Protein AF-A0A1Z8W559-F1 (afdb_monomer_lite)

Sequence (155 aa):
MLLNNVDLSWVKLDPKNPDMGFDKKSPQFSCTVKTADKTSAEAWKKAGINVKPAEENGSVVYTAALKKKIYADADGKYNTAPPPVVDKSLQPILDTSSIGNGSKGNVQVKFKPYEYMGKKGISTQLLALQITDLVEYQSGDKLEFAAIDTDKDVI

pLDDT: mean 88.67, std 12.0, range [46.53, 98.5]

Foldseek 3Di:
DKQWWWFKADQAQDPVGFDCPPVNPWGKGKIKTKDLDPVSLVVCVVVPFPWDWDADPNGIMIMGMAIAIFDADPVRDTDDHTAWEAEPVRHTDPPSVQAHGRFIWMWDWDWDWDADPNDTDIDIHTHHIYTHGGDTDDPDPPPPDDDDPPPDDPD

Radius of gyration: 19.66 Å; chains: 1; bounding box: 72×40×40 Å

Secondary structure (DSSP, 8-state):
-EEEEEEEEEEE--TTS-B-TTTSSS-EEEEEEEES-HHHHHHHHHTT---EEEEETTEEEEEEEEEEEPPB-TTS-B-PPPPPEE-TTS-B----TTB-TT-EEEEEEEEEEEEETTEEEEEEEEEEEEEEE--B--------PPP--------

Structure (mmCIF, N/CA/C/O backbone):
data_AF-A0A1Z8W559-F1
#
_entry.id   AF-A0A1Z8W559-F1
#
loop_
_atom_site.group_PDB
_atom_site.id
_atom_site.type_symbol
_atom_site.label_atom_id
_atom_site.label_alt_id
_atom_site.label_comp_id
_atom_site.label_asym_id
_atom_site.label_entity_id
_atom_site.label_seq_id
_atom_site.pdbx_PDB_ins_code
_atom_site.Cartn_x
_atom_site.Cartn_y
_atom_site.Cartn_z
_atom_site.occupancy
_atom_site.B_iso_or_equiv
_atom_site.auth_seq_id
_atom_site.auth_comp_id
_atom_site.auth_asym_id
_atom_site.auth_atom_id
_atom_site.pdbx_PDB_model_num
ATOM 1 N N . MET A 1 1 ? 6.993 3.051 7.072 1.00 95.12 1 MET A N 1
ATOM 2 C CA . MET A 1 1 ? 5.798 3.088 7.938 1.00 95.12 1 MET A CA 1
ATOM 3 C C . MET A 1 1 ? 4.935 1.880 7.631 1.00 95.12 1 MET A C 1
ATOM 5 O O . MET A 1 1 ? 4.918 1.448 6.482 1.00 95.12 1 MET A O 1
ATOM 9 N N . LEU A 1 2 ? 4.268 1.339 8.646 1.00 97.12 2 LEU A N 1
ATOM 10 C CA . LEU A 1 2 ? 3.308 0.249 8.511 1.00 97.12 2 LEU A CA 1
ATOM 11 C C . LEU A 1 2 ? 1.901 0.800 8.764 1.00 97.12 2 LEU A C 1
ATOM 13 O O . LEU A 1 2 ? 1.690 1.507 9.749 1.00 97.12 2 LEU A O 1
ATOM 17 N N . LEU A 1 3 ? 0.977 0.525 7.850 1.00 97.50 3 LEU A N 1
ATOM 18 C CA . LEU A 1 3 ? -0.437 0.858 7.959 1.00 97.50 3 LEU A CA 1
ATOM 19 C C . LEU A 1 3 ? -1.149 -0.432 8.356 1.00 97.50 3 LEU A C 1
ATOM 21 O O . LEU A 1 3 ? -1.221 -1.352 7.545 1.00 97.50 3 LEU A O 1
ATOM 25 N N . ASN A 1 4 ? -1.591 -0.519 9.608 1.00 97.31 4 ASN A N 1
ATOM 26 C CA . ASN A 1 4 ? -2.146 -1.749 10.167 1.00 97.31 4 ASN A CA 1
ATOM 27 C C . ASN A 1 4 ? -3.660 -1.827 9.980 1.00 97.31 4 ASN A C 1
ATOM 29 O O . ASN A 1 4 ? -4.335 -0.808 10.118 1.00 97.31 4 ASN A O 1
ATOM 33 N N . ASN A 1 5 ? -4.163 -3.043 9.757 1.00 96.81 5 ASN A N 1
ATOM 34 C CA . ASN A 1 5 ? -5.588 -3.379 9.730 1.00 96.81 5 ASN A CA 1
ATOM 35 C C . ASN A 1 5 ? -6.421 -2.425 8.855 1.00 96.81 5 ASN A C 1
ATOM 37 O O . ASN A 1 5 ? -7.379 -1.803 9.314 1.00 96.81 5 ASN A O 1
ATOM 41 N N . VAL A 1 6 ? -6.004 -2.272 7.601 1.00 97.69 6 VAL A N 1
ATOM 42 C CA . VAL A 1 6 ? -6.671 -1.420 6.614 1.00 97.69 6 VAL A CA 1
ATOM 43 C C . VAL A 1 6 ? -7.507 -2.256 5.659 1.00 97.69 6 VAL A C 1
ATOM 45 O O . VAL A 1 6 ? -7.126 -3.374 5.310 1.00 97.69 6 VAL A O 1
ATOM 48 N N . ASP A 1 7 ? -8.614 -1.689 5.191 1.00 97.31 7 ASP A N 1
ATOM 49 C CA . ASP A 1 7 ? -9.370 -2.256 4.079 1.00 97.31 7 ASP A CA 1
ATOM 50 C C . ASP A 1 7 ? -8.639 -1.969 2.766 1.00 97.31 7 ASP A C 1
ATOM 52 O O . ASP A 1 7 ? -8.183 -0.850 2.507 1.00 97.31 7 ASP A O 1
ATOM 56 N N . LEU A 1 8 ? -8.519 -2.992 1.932 1.00 97.38 8 LEU A N 1
ATOM 57 C CA . LEU A 1 8 ? -7.830 -2.956 0.655 1.00 97.38 8 LEU A CA 1
ATOM 58 C C . LEU A 1 8 ? -8.849 -2.881 -0.476 1.00 97.38 8 LEU A C 1
ATOM 60 O O . LEU A 1 8 ? -9.912 -3.504 -0.473 1.00 97.38 8 LEU A O 1
ATOM 64 N N . SER A 1 9 ? -8.530 -2.083 -1.480 1.00 95.25 9 SER A N 1
ATOM 65 C CA . SER A 1 9 ? -9.294 -2.013 -2.719 1.00 95.25 9 SER A CA 1
ATOM 66 C C . SER A 1 9 ? -8.358 -1.731 -3.879 1.00 95.25 9 SER A C 1
ATOM 68 O O . SER A 1 9 ? -7.298 -1.130 -3.693 1.00 95.25 9 SER A O 1
ATOM 70 N N . TRP A 1 10 ? -8.768 -2.115 -5.085 1.00 93.81 10 TRP A N 1
ATOM 71 C CA . TRP A 1 10 ? -8.019 -1.848 -6.314 1.00 93.81 10 TRP A CA 1
ATOM 72 C C . TRP A 1 10 ? -6.573 -2.353 -6.237 1.00 93.81 10 TRP A C 1
ATOM 74 O O . TRP A 1 10 ? -5.635 -1.627 -6.562 1.00 93.81 10 TRP A O 1
ATOM 84 N N . VAL A 1 11 ? -6.384 -3.587 -5.763 1.00 95.50 11 VAL A N 1
ATOM 85 C CA . VAL A 1 11 ? -5.063 -4.220 -5.691 1.00 95.50 11 VAL A CA 1
ATOM 86 C C . VAL A 1 11 ? -4.616 -4.570 -7.114 1.00 95.50 11 VAL A C 1
ATOM 88 O O . VAL A 1 11 ? -5.166 -5.455 -7.762 1.00 95.50 11 VAL A O 1
ATOM 91 N N . LYS A 1 12 ? -3.643 -3.820 -7.637 1.00 95.19 12 LYS A N 1
ATOM 92 C CA . LYS A 1 12 ? -3.098 -3.947 -8.997 1.00 95.19 12 LYS A CA 1
ATOM 93 C C . LYS A 1 12 ? -1.597 -4.191 -8.910 1.00 95.19 12 LYS A C 1
ATOM 95 O O . LYS A 1 12 ? -0.790 -3.274 -9.070 1.00 95.19 12 LYS A O 1
ATOM 100 N N . LEU A 1 13 ? -1.238 -5.429 -8.574 1.00 95.25 13 LEU A N 1
ATOM 101 C CA . LEU A 1 13 ? 0.148 -5.856 -8.346 1.00 95.25 13 LEU A CA 1
ATOM 102 C C . LEU A 1 13 ? 0.655 -6.867 -9.389 1.00 95.25 13 LEU A C 1
ATOM 104 O O . LEU A 1 13 ? 1.843 -7.177 -9.386 1.00 95.25 13 LEU A O 1
ATOM 108 N N . ASP A 1 14 ? -0.209 -7.336 -10.296 1.00 91.69 14 ASP A N 1
ATOM 109 C CA . ASP A 1 14 ? 0.165 -8.215 -11.408 1.00 91.69 14 ASP A CA 1
ATOM 110 C C . ASP A 1 14 ? 1.034 -7.455 -12.435 1.00 91.69 14 ASP A C 1
ATOM 112 O O . ASP A 1 14 ? 0.560 -6.487 -13.037 1.00 91.69 14 ASP A O 1
ATOM 116 N N . PRO A 1 15 ? 2.289 -7.879 -12.685 1.00 88.31 15 PRO A N 1
ATOM 117 C CA . PRO A 1 15 ? 3.154 -7.266 -13.695 1.00 88.31 15 PRO A CA 1
ATOM 118 C C . PRO A 1 15 ? 2.613 -7.341 -15.124 1.00 88.31 15 PRO A C 1
ATOM 120 O O . PRO A 1 15 ? 3.021 -6.529 -15.953 1.00 88.31 15 PRO A O 1
ATOM 123 N N . LYS A 1 16 ? 1.728 -8.298 -15.431 1.00 88.31 16 LYS A N 1
ATOM 124 C CA . LYS A 1 16 ? 1.110 -8.428 -16.761 1.00 88.31 16 LYS A CA 1
ATOM 125 C C . LYS A 1 16 ? -0.008 -7.410 -16.976 1.00 88.31 16 LYS A C 1
ATOM 127 O O . LYS A 1 16 ? -0.238 -6.998 -18.107 1.00 88.31 16 LYS A O 1
ATOM 132 N N . ASN A 1 17 ? -0.669 -6.995 -15.896 1.00 87.94 17 ASN A N 1
ATOM 133 C CA . ASN A 1 17 ? -1.798 -6.067 -15.911 1.00 87.94 17 ASN A CA 1
ATOM 134 C C . ASN A 1 17 ? -1.606 -4.952 -14.864 1.00 87.94 17 ASN A C 1
ATOM 136 O O . ASN A 1 17 ? -2.407 -4.842 -13.925 1.00 87.94 17 ASN A O 1
ATOM 140 N N . PRO A 1 18 ? -0.542 -4.133 -14.983 1.00 90.12 18 PRO A N 1
ATOM 141 C CA . PRO A 1 18 ? -0.276 -3.072 -14.024 1.00 90.12 18 PRO A CA 1
ATOM 142 C C . PRO A 1 18 ? -1.326 -1.959 -14.127 1.00 90.12 18 PRO A C 1
ATOM 144 O O . PRO A 1 18 ? -2.025 -1.802 -15.130 1.00 90.12 18 PRO A O 1
ATOM 147 N N . ASP A 1 19 ? -1.408 -1.131 -13.091 1.00 91.25 19 ASP A N 1
ATOM 148 C CA . ASP A 1 19 ? -2.187 0.101 -13.144 1.00 91.25 19 ASP A CA 1
ATOM 149 C C . ASP A 1 19 ? -1.476 1.096 -14.072 1.00 91.25 19 ASP A C 1
ATOM 151 O O . ASP A 1 19 ? -0.341 1.501 -13.825 1.00 91.25 19 ASP A O 1
ATOM 155 N N . MET A 1 20 ? -2.140 1.496 -15.155 1.00 89.25 20 MET A N 1
ATOM 156 C CA . MET A 1 20 ? -1.587 2.440 -16.134 1.00 89.25 20 MET A CA 1
ATOM 157 C C . MET A 1 20 ? -1.664 3.901 -15.675 1.00 89.25 20 MET A C 1
ATOM 159 O O . MET A 1 20 ? -1.212 4.802 -16.384 1.00 89.25 20 MET A O 1
ATOM 163 N N . GLY A 1 21 ? -2.238 4.153 -14.497 1.00 81.62 21 GLY A N 1
ATOM 164 C CA . GLY A 1 21 ? -2.447 5.486 -13.968 1.00 81.62 21 GLY A CA 1
ATOM 165 C C . GLY A 1 21 ? -3.364 6.333 -14.853 1.00 81.62 21 GLY A C 1
ATOM 166 O O . GLY A 1 21 ? -4.031 5.861 -15.771 1.00 81.62 21 GLY A O 1
ATOM 167 N N . PHE A 1 22 ? -3.401 7.632 -14.560 1.00 78.94 22 PHE A N 1
ATOM 168 C CA . PHE A 1 22 ? -4.222 8.581 -15.313 1.00 78.94 22 PHE A CA 1
ATOM 169 C C . PHE A 1 22 ? -3.599 8.954 -16.666 1.00 78.94 22 PHE A C 1
ATOM 171 O O . PHE A 1 22 ? -4.313 9.154 -17.643 1.00 78.94 22 PHE A O 1
ATOM 178 N N . ASP A 1 23 ? -2.267 9.040 -16.732 1.00 81.88 23 ASP A N 1
ATOM 179 C CA . ASP A 1 23 ? -1.546 9.444 -17.944 1.00 81.88 23 ASP A CA 1
ATOM 180 C C . ASP A 1 23 ? -1.437 8.324 -18.991 1.00 81.88 23 ASP A C 1
ATOM 182 O O . ASP A 1 23 ? -1.035 8.598 -20.123 1.00 81.88 23 ASP A O 1
ATOM 186 N N . LYS A 1 24 ? -1.799 7.084 -18.623 1.00 82.25 24 LYS A N 1
ATOM 187 C CA . LYS A 1 24 ? -1.694 5.862 -19.435 1.00 82.25 24 LYS A CA 1
ATOM 188 C C . LYS A 1 24 ? -0.287 5.591 -19.983 1.00 82.25 24 LYS A C 1
ATOM 190 O O . LYS A 1 24 ? -0.134 4.834 -20.938 1.00 82.25 24 LYS A O 1
ATOM 195 N N . LYS A 1 25 ? 0.738 6.215 -19.399 1.00 82.69 25 LYS A N 1
ATOM 196 C CA . LYS A 1 25 ? 2.138 6.165 -19.858 1.00 82.69 25 LYS A CA 1
ATOM 197 C C . LYS A 1 25 ? 3.101 5.769 -18.746 1.00 82.69 25 LYS A C 1
ATOM 199 O O . LYS A 1 25 ? 4.192 5.288 -19.039 1.00 82.69 25 LYS A O 1
ATOM 204 N N . SER A 1 26 ? 2.699 5.954 -17.492 1.00 84.56 26 SER A N 1
ATOM 205 C CA . SER A 1 26 ? 3.503 5.657 -16.311 1.00 84.56 26 SER A CA 1
ATOM 206 C C . SER A 1 26 ? 2.910 4.460 -15.562 1.00 84.56 26 SER A C 1
ATOM 208 O O . SER A 1 26 ? 2.189 4.664 -14.579 1.00 84.56 26 SER A O 1
ATOM 210 N N . PRO A 1 27 ? 3.183 3.213 -15.994 1.00 91.56 27 PRO A N 1
ATOM 211 C CA . PRO A 1 27 ? 2.677 2.042 -15.297 1.00 91.56 27 PRO A CA 1
ATOM 212 C C . PRO A 1 27 ? 3.178 2.012 -13.849 1.00 91.56 27 PRO A C 1
ATOM 214 O O . PRO A 1 27 ? 4.287 2.446 -13.511 1.00 91.56 27 PRO A O 1
ATOM 217 N N . GLN A 1 28 ? 2.337 1.506 -12.963 1.00 94.62 28 GLN A N 1
ATOM 218 C CA . GLN A 1 28 ? 2.607 1.423 -11.539 1.00 94.62 28 GLN A CA 1
ATOM 219 C C . GLN A 1 28 ? 1.939 0.180 -10.956 1.00 94.62 28 GLN A C 1
ATOM 221 O O . GLN A 1 28 ? 0.893 -0.267 -11.416 1.00 94.62 28 GLN A O 1
ATOM 226 N N . PHE A 1 29 ? 2.523 -0.345 -9.888 1.00 96.44 29 PHE A N 1
ATOM 227 C CA . PHE A 1 29 ? 1.788 -1.203 -8.972 1.00 96.44 29 PHE A CA 1
ATOM 228 C C . PHE A 1 29 ? 1.047 -0.323 -7.980 1.00 96.44 29 PHE A C 1
ATOM 230 O O . PHE A 1 29 ? 1.621 0.657 -7.482 1.00 96.44 29 PHE A O 1
ATOM 237 N N . SER A 1 30 ? -0.202 -0.648 -7.675 1.00 96.31 30 SER A N 1
ATOM 238 C CA . SER A 1 30 ? -1.010 0.174 -6.782 1.00 96.31 30 SER A CA 1
ATOM 239 C C . SER A 1 30 ? -1.954 -0.635 -5.903 1.00 96.31 30 SER A C 1
ATOM 241 O O . SER A 1 30 ? -2.297 -1.781 -6.187 1.00 96.31 30 SER A O 1
ATOM 243 N N . CYS A 1 31 ? -2.338 -0.019 -4.790 1.00 96.81 31 CYS A N 1
ATOM 244 C CA . CYS A 1 31 ? -3.474 -0.427 -3.979 1.00 96.81 31 CYS A CA 1
ATOM 245 C C . CYS A 1 31 ? -4.058 0.811 -3.293 1.00 96.81 31 CYS A C 1
ATOM 247 O O . CYS A 1 31 ? -3.333 1.755 -2.956 1.00 96.81 31 CYS A O 1
ATOM 249 N N . THR A 1 32 ? -5.359 0.804 -3.048 1.00 97.00 32 THR A N 1
ATOM 250 C CA . THR A 1 32 ? -6.015 1.795 -2.197 1.00 97.00 32 THR A CA 1
ATOM 251 C C . THR A 1 32 ? -6.213 1.194 -0.820 1.00 97.00 32 THR A C 1
ATOM 253 O O . THR A 1 32 ? -6.772 0.108 -0.692 1.00 97.00 32 THR A O 1
ATOM 256 N N . VAL A 1 33 ? -5.758 1.912 0.201 1.00 97.75 33 VAL A N 1
ATOM 257 C CA . VAL A 1 33 ? -6.032 1.582 1.600 1.00 97.75 33 VAL A CA 1
ATOM 258 C C . VAL A 1 33 ? -7.158 2.459 2.112 1.00 97.75 33 VAL A C 1
ATOM 260 O O . VAL A 1 33 ? -7.234 3.640 1.748 1.00 97.75 33 VAL A O 1
ATOM 263 N N . LYS A 1 34 ? -8.009 1.901 2.967 1.00 96.94 34 LYS A N 1
ATOM 264 C CA . LYS A 1 34 ? -9.053 2.637 3.674 1.00 96.94 34 LYS A CA 1
ATOM 265 C C . LYS A 1 34 ? -8.985 2.365 5.172 1.00 96.94 34 LYS A C 1
ATOM 267 O O . LYS A 1 34 ? -8.588 1.287 5.607 1.00 96.94 34 LYS A O 1
ATOM 272 N N . THR A 1 35 ? -9.367 3.363 5.955 1.00 96.38 35 THR A N 1
ATOM 273 C CA . THR A 1 35 ? -9.566 3.236 7.399 1.00 96.38 35 THR A CA 1
ATOM 274 C C . THR A 1 35 ? -10.697 4.151 7.850 1.00 96.38 35 THR A C 1
ATOM 276 O O . THR A 1 35 ? -10.813 5.277 7.365 1.00 96.38 35 THR A O 1
ATOM 279 N N . ALA A 1 36 ? -11.525 3.686 8.781 1.00 95.44 36 ALA A N 1
ATOM 280 C CA . ALA A 1 36 ? -12.472 4.538 9.503 1.00 95.44 36 ALA A CA 1
ATOM 281 C C . ALA A 1 36 ? -11.822 5.204 10.734 1.00 95.44 36 ALA A C 1
ATOM 283 O O . ALA A 1 36 ? -12.393 6.121 11.322 1.00 95.44 36 ALA A O 1
ATOM 284 N N . ASP A 1 37 ? -10.615 4.775 11.126 1.00 95.50 37 ASP A N 1
ATOM 285 C CA . ASP A 1 37 ? -9.916 5.334 12.278 1.00 95.50 37 ASP A CA 1
ATOM 286 C C . ASP A 1 37 ? -9.282 6.688 11.939 1.00 95.50 37 ASP A C 1
ATOM 288 O O . ASP A 1 37 ? -8.307 6.799 11.182 1.00 95.50 37 ASP A O 1
ATOM 292 N N . LYS A 1 38 ? -9.827 7.738 12.555 1.00 95.00 38 LYS A N 1
ATOM 293 C CA . LYS A 1 38 ? -9.356 9.113 12.390 1.00 95.00 38 LYS A CA 1
ATOM 294 C C . LYS A 1 38 ? -7.918 9.289 12.880 1.00 95.00 38 LYS A C 1
ATOM 296 O O . LYS A 1 38 ? -7.161 10.023 12.245 1.00 95.00 38 LYS A O 1
ATOM 301 N N . THR A 1 39 ? -7.515 8.599 13.947 1.00 96.12 39 THR A N 1
ATOM 302 C CA . THR A 1 39 ? -6.156 8.706 14.504 1.00 96.12 39 THR A CA 1
ATOM 303 C C . THR A 1 39 ? -5.118 8.191 13.508 1.00 96.12 39 THR A C 1
ATOM 305 O O . THR A 1 39 ? -4.138 8.880 13.208 1.00 96.12 39 THR A O 1
ATOM 308 N N . SER A 1 40 ? -5.362 7.016 12.924 1.00 95.94 40 SER A N 1
ATOM 309 C CA . SER A 1 40 ? -4.535 6.445 11.859 1.00 95.94 40 SER A CA 1
ATOM 310 C C . SER A 1 40 ? -4.477 7.371 10.648 1.00 95.94 40 SER A C 1
ATOM 312 O O . SER A 1 40 ? -3.389 7.682 10.164 1.00 95.94 40 SER A O 1
ATOM 314 N N . ALA A 1 41 ? -5.622 7.891 10.200 1.00 96.06 41 ALA A N 1
ATOM 315 C CA . ALA A 1 41 ? -5.681 8.816 9.072 1.00 96.06 41 ALA A CA 1
ATOM 316 C C . ALA A 1 41 ? -4.878 10.109 9.315 1.00 96.06 41 ALA A C 1
ATOM 318 O O . ALA A 1 41 ? -4.180 10.588 8.417 1.00 96.06 41 ALA A O 1
ATOM 319 N N . GLU A 1 42 ? -4.933 10.676 10.521 1.00 96.38 42 GLU A N 1
ATOM 320 C CA . GLU A 1 42 ? -4.128 11.839 10.903 1.00 96.38 42 GLU A CA 1
ATOM 321 C C . GLU A 1 42 ? -2.631 11.516 10.953 1.00 96.38 42 GLU A C 1
ATOM 323 O O . GLU A 1 42 ? -1.820 12.313 10.473 1.00 96.38 42 GLU A O 1
ATOM 328 N N . ALA A 1 43 ? -2.249 10.344 11.465 1.00 96.00 43 ALA A N 1
ATOM 329 C CA . ALA A 1 43 ? -0.859 9.889 11.456 1.00 96.00 43 ALA A CA 1
ATOM 330 C C . ALA A 1 43 ? -0.325 9.728 10.022 1.00 96.00 43 ALA A C 1
ATOM 332 O O . ALA A 1 43 ? 0.789 10.160 9.722 1.00 96.00 43 ALA A O 1
ATOM 333 N N . TRP A 1 44 ? -1.133 9.178 9.111 1.00 95.81 44 TRP A N 1
ATOM 334 C CA . TRP A 1 44 ? -0.780 9.030 7.696 1.00 95.81 44 TRP A CA 1
ATOM 335 C C . TRP A 1 44 ? -0.577 10.392 7.026 1.00 95.81 44 TRP A C 1
ATOM 337 O O . TRP A 1 44 ? 0.425 10.592 6.336 1.00 95.81 44 TRP A O 1
ATOM 347 N N . LYS A 1 45 ? -1.480 11.353 7.274 1.00 94.81 45 LYS A N 1
ATOM 348 C CA . LYS A 1 45 ? -1.352 12.734 6.777 1.00 94.81 45 LYS A CA 1
ATOM 349 C C . LYS A 1 45 ? -0.078 13.402 7.286 1.00 94.81 45 LYS A C 1
ATOM 351 O O . LYS A 1 45 ? 0.665 13.966 6.487 1.00 94.81 45 LYS A O 1
ATOM 356 N N . LYS A 1 46 ? 0.212 13.299 8.590 1.00 93.94 46 LYS A N 1
ATOM 357 C CA . LYS A 1 46 ? 1.439 13.848 9.202 1.00 93.94 46 LYS A CA 1
ATOM 358 C C . LYS A 1 46 ? 2.706 13.227 8.611 1.00 93.94 46 LYS A C 1
ATOM 360 O O . LYS A 1 46 ? 3.709 13.917 8.467 1.00 93.94 46 LYS A O 1
ATOM 365 N N . ALA A 1 47 ? 2.651 11.954 8.224 1.00 92.00 47 ALA A N 1
ATOM 366 C CA . ALA A 1 47 ? 3.753 11.262 7.565 1.00 92.00 47 ALA A CA 1
ATOM 367 C C . ALA A 1 47 ? 3.907 11.611 6.066 1.00 92.00 47 ALA A C 1
ATOM 369 O O . ALA A 1 47 ? 4.851 11.149 5.428 1.00 92.00 47 ALA A O 1
ATOM 370 N N . GLY A 1 48 ? 3.009 12.422 5.492 1.00 90.75 48 GLY A N 1
ATOM 371 C CA . GLY A 1 48 ? 3.067 12.856 4.092 1.00 90.75 48 GLY A CA 1
ATOM 372 C C . GLY A 1 48 ? 2.310 11.957 3.108 1.00 90.75 48 GLY A C 1
ATOM 373 O O . GLY A 1 48 ? 2.497 12.075 1.896 1.00 90.75 48 GLY A O 1
ATOM 374 N N . ILE A 1 49 ? 1.451 11.059 3.596 1.00 94.56 49 ILE A N 1
ATOM 375 C CA . ILE A 1 49 ? 0.551 10.274 2.744 1.00 94.56 49 ILE A CA 1
ATOM 376 C C . ILE A 1 49 ? -0.631 11.159 2.324 1.00 94.56 49 ILE A C 1
ATOM 378 O O . ILE A 1 49 ? -1.243 11.841 3.145 1.00 94.56 49 ILE A O 1
ATOM 382 N N . ASN A 1 50 ? -0.983 11.128 1.036 1.00 93.38 50 ASN A N 1
ATOM 383 C CA . ASN A 1 50 ? -2.132 11.861 0.506 1.00 93.38 50 ASN A CA 1
ATOM 384 C C . ASN A 1 50 ? -3.449 11.151 0.864 1.00 93.38 50 ASN A C 1
ATOM 386 O O . ASN A 1 50 ? -3.933 10.311 0.104 1.00 93.38 50 ASN A O 1
ATOM 390 N N . VAL A 1 51 ? -3.997 11.480 2.034 1.00 96.25 51 VAL A N 1
ATOM 391 C CA . VAL A 1 51 ? -5.247 10.906 2.547 1.00 96.25 51 VAL A CA 1
ATOM 392 C C . VAL A 1 51 ? -6.443 11.769 2.155 1.00 96.25 51 VAL A C 1
ATOM 394 O O . VAL A 1 51 ? -6.491 12.957 2.484 1.00 96.25 51 VAL A O 1
ATOM 397 N N . LYS A 1 52 ? -7.444 11.152 1.528 1.00 95.44 52 LYS A N 1
ATOM 398 C CA . LYS A 1 52 ? -8.701 11.784 1.118 1.00 95.44 52 LYS A CA 1
ATOM 399 C C . LYS A 1 52 ? -9.873 11.217 1.925 1.00 95.44 52 LYS A C 1
ATOM 401 O O . LYS A 1 52 ? -10.009 9.994 1.977 1.00 95.44 52 LYS A O 1
ATOM 406 N N . PRO A 1 53 ? -10.712 12.059 2.551 1.00 94.69 53 PRO A N 1
ATOM 407 C CA . PRO A 1 53 ? -11.971 11.590 3.114 1.00 94.69 53 PRO A CA 1
ATOM 408 C C . PRO A 1 53 ? -12.933 11.198 1.984 1.00 94.69 53 PRO A C 1
ATOM 410 O O . PRO A 1 53 ? -12.933 11.819 0.920 1.00 94.69 53 PRO A O 1
ATOM 413 N N . ALA A 1 54 ? -13.742 10.181 2.230 1.00 90.31 54 ALA A N 1
ATOM 414 C CA . ALA A 1 54 ? -14.875 9.770 1.418 1.00 90.31 54 ALA A CA 1
ATOM 415 C C . ALA A 1 54 ? -16.024 9.381 2.355 1.00 90.31 54 ALA A C 1
ATOM 417 O O . ALA A 1 54 ? -15.795 9.058 3.520 1.00 90.31 54 ALA A O 1
ATOM 418 N N . GLU A 1 55 ? -17.251 9.435 1.858 1.00 91.12 55 GLU A N 1
ATOM 419 C CA . GLU A 1 55 ? -18.420 8.940 2.577 1.00 91.12 55 GLU A CA 1
ATOM 420 C C . GLU A 1 55 ? -18.789 7.572 1.999 1.00 91.12 55 GLU A C 1
ATOM 422 O O . GLU A 1 55 ? -19.009 7.444 0.796 1.00 91.12 55 GLU A O 1
ATOM 427 N N . GLU A 1 56 ? -18.806 6.542 2.840 1.00 87.12 56 GLU A N 1
ATOM 428 C CA . GLU A 1 56 ? -19.235 5.191 2.476 1.00 87.12 56 GLU A CA 1
ATOM 429 C C . GLU A 1 56 ? -20.261 4.723 3.509 1.00 87.12 56 GLU A C 1
ATOM 431 O O . GLU A 1 56 ? -20.000 4.743 4.711 1.00 87.12 56 GLU A O 1
ATOM 436 N N . ASN A 1 57 ? -21.449 4.322 3.045 1.00 84.62 57 ASN A N 1
ATOM 437 C CA . ASN A 1 57 ? -22.548 3.840 3.893 1.00 84.62 57 ASN A CA 1
ATOM 438 C C . ASN A 1 57 ? -22.913 4.800 5.048 1.00 84.62 57 ASN A C 1
ATOM 440 O O . ASN A 1 57 ? -23.147 4.368 6.175 1.00 84.62 57 ASN A O 1
ATOM 444 N N . GLY A 1 58 ? -22.915 6.113 4.785 1.00 85.00 58 GLY A N 1
ATOM 445 C CA . GLY A 1 58 ? -23.230 7.144 5.784 1.00 85.00 58 GLY A CA 1
ATOM 446 C C . GLY A 1 58 ? -22.149 7.356 6.850 1.00 85.00 58 GLY A C 1
ATOM 447 O O . GLY A 1 58 ? -22.384 8.059 7.831 1.00 85.00 58 GLY A O 1
ATOM 448 N N . SER A 1 59 ? -20.967 6.754 6.682 1.00 89.00 59 SER A N 1
ATOM 449 C CA . SER A 1 59 ? -19.810 6.933 7.560 1.00 89.00 59 SER A CA 1
ATOM 450 C C . SER A 1 59 ? -18.633 7.537 6.797 1.00 89.00 59 SER A C 1
ATOM 452 O O . SER A 1 59 ? -18.399 7.237 5.627 1.00 89.00 59 SER A O 1
ATOM 454 N N . VAL A 1 60 ? -17.854 8.386 7.472 1.00 93.12 60 VAL A N 1
ATOM 455 C CA . VAL A 1 60 ? -16.625 8.942 6.895 1.00 93.12 60 VAL A CA 1
ATOM 456 C C . VAL A 1 60 ? -15.528 7.884 6.931 1.00 93.12 60 VAL A C 1
ATOM 458 O O . VAL A 1 60 ? -15.137 7.415 7.998 1.00 93.12 60 VAL A O 1
ATOM 461 N N . VAL A 1 61 ? -14.986 7.564 5.762 1.00 95.50 61 VAL A N 1
ATOM 462 C CA . VAL A 1 61 ? -13.812 6.709 5.589 1.00 95.50 61 VAL A CA 1
ATOM 463 C C . VAL A 1 61 ? -12.657 7.519 5.011 1.00 95.50 61 VAL A C 1
ATOM 465 O O . VAL A 1 61 ? -12.829 8.427 4.198 1.00 95.50 61 VAL A O 1
ATOM 468 N N . TYR A 1 62 ? -11.440 7.205 5.431 1.00 97.06 62 TYR A N 1
ATOM 469 C CA . TYR A 1 62 ? -10.225 7.857 4.963 1.00 97.06 62 TYR A CA 1
ATOM 470 C C . TYR A 1 62 ? -9.486 6.932 4.014 1.00 97.06 62 TYR A C 1
ATOM 472 O O . TYR A 1 62 ? -9.121 5.819 4.381 1.00 97.06 62 TYR A O 1
ATOM 480 N N . THR A 1 63 ? -9.238 7.406 2.799 1.00 97.06 63 THR A N 1
ATOM 481 C CA . THR A 1 63 ? -8.648 6.612 1.723 1.00 97.06 63 THR A CA 1
ATOM 482 C C . THR A 1 63 ? -7.290 7.164 1.312 1.00 97.06 63 THR A C 1
ATOM 484 O O . THR A 1 63 ? -7.071 8.378 1.314 1.00 97.06 63 THR A O 1
ATOM 487 N N . ALA A 1 64 ? -6.363 6.290 0.934 1.00 96.69 64 ALA A N 1
ATOM 488 C CA . ALA A 1 64 ? -5.097 6.687 0.330 1.00 96.69 64 ALA A CA 1
ATOM 489 C C . ALA A 1 64 ? -4.701 5.708 -0.778 1.00 96.69 64 ALA A C 1
ATOM 491 O O . ALA A 1 64 ? -4.653 4.499 -0.570 1.00 96.69 64 ALA A O 1
ATOM 492 N N . ALA A 1 65 ? -4.382 6.240 -1.958 1.00 95.81 65 ALA A N 1
ATOM 493 C CA . ALA A 1 65 ? -3.844 5.450 -3.060 1.00 95.81 65 ALA A CA 1
ATOM 494 C C . ALA A 1 65 ? -2.319 5.352 -2.924 1.00 95.81 65 ALA A C 1
ATOM 496 O O . ALA A 1 65 ? -1.609 6.359 -3.014 1.00 95.81 65 ALA A O 1
ATOM 497 N N . LEU A 1 66 ? -1.818 4.139 -2.720 1.00 96.75 66 LEU A N 1
ATOM 498 C CA . LEU A 1 66 ? -0.401 3.832 -2.565 1.00 96.75 66 LEU A CA 1
ATOM 499 C C . LEU A 1 66 ? 0.141 3.236 -3.857 1.00 96.75 66 LEU A C 1
ATOM 501 O O . LEU A 1 66 ? -0.538 2.467 -4.534 1.00 96.75 66 LEU A O 1
ATOM 505 N N . LYS A 1 67 ? 1.365 3.625 -4.222 1.00 95.31 67 LYS A N 1
ATOM 506 C CA . LYS A 1 67 ? 1.919 3.349 -5.550 1.00 95.31 67 LYS A CA 1
ATOM 507 C C . LYS A 1 67 ? 3.381 2.936 -5.479 1.00 95.31 67 LYS A C 1
ATOM 509 O O . LYS A 1 67 ? 4.154 3.488 -4.694 1.00 95.31 67 LYS A O 1
ATOM 514 N N . LYS A 1 68 ? 3.786 2.024 -6.354 1.00 94.94 68 LYS A N 1
ATOM 515 C CA . LYS A 1 68 ? 5.180 1.733 -6.697 1.00 94.94 68 LYS A CA 1
ATOM 516 C C . LYS A 1 68 ? 5.321 1.908 -8.204 1.00 94.94 68 LYS A C 1
ATOM 518 O O . LYS A 1 68 ? 4.804 1.103 -8.967 1.00 94.94 68 LYS A O 1
ATOM 523 N N . LYS A 1 69 ? 5.992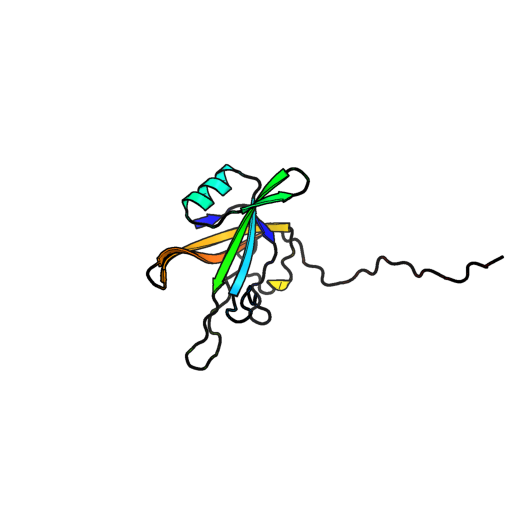 2.986 -8.618 1.00 91.81 69 LYS A N 1
ATOM 524 C CA . LYS A 1 69 ? 6.244 3.274 -10.036 1.00 91.81 69 LYS A CA 1
ATOM 525 C C . LYS A 1 69 ? 7.022 2.132 -10.681 1.00 91.81 69 LYS A C 1
ATOM 527 O O . LYS A 1 69 ? 7.970 1.641 -10.065 1.00 91.81 69 LYS A O 1
ATOM 532 N N . ILE A 1 70 ? 6.633 1.760 -11.895 1.00 91.94 70 ILE A N 1
ATOM 533 C CA . ILE A 1 70 ? 7.356 0.813 -12.737 1.00 91.94 70 ILE A CA 1
ATOM 534 C C . ILE A 1 70 ? 8.217 1.632 -13.694 1.00 91.94 70 ILE A C 1
ATOM 536 O O . ILE A 1 70 ? 7.719 2.464 -14.448 1.00 91.94 70 ILE A O 1
ATOM 540 N N . TYR A 1 71 ? 9.524 1.42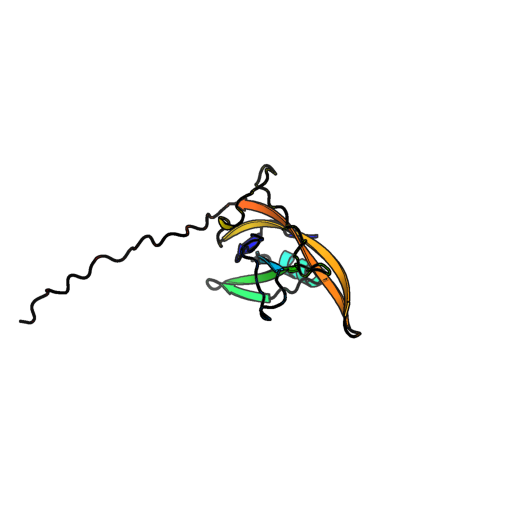2 -13.623 1.00 86.06 71 TYR A N 1
ATOM 541 C CA . TYR A 1 71 ? 10.489 2.085 -14.490 1.00 86.06 71 TYR A CA 1
ATOM 542 C C . TYR A 1 71 ? 10.886 1.156 -15.631 1.00 86.06 71 TYR A C 1
ATOM 544 O O . TYR A 1 71 ? 11.127 -0.036 -15.404 1.00 86.06 71 TYR A O 1
ATOM 552 N N . ALA A 1 72 ? 10.943 1.719 -16.835 1.00 83.00 72 ALA A N 1
ATOM 553 C CA . ALA A 1 72 ? 11.618 1.101 -17.962 1.00 83.00 72 ALA A CA 1
ATOM 554 C C . ALA A 1 72 ? 13.134 1.312 -17.831 1.00 83.00 72 ALA A C 1
ATOM 556 O O . ALA A 1 72 ? 13.576 2.334 -17.295 1.00 83.00 72 ALA A O 1
ATOM 557 N N . ASP A 1 73 ? 13.915 0.344 -18.293 1.00 81.06 73 ASP A N 1
ATOM 558 C CA . ASP A 1 73 ? 15.342 0.517 -18.541 1.00 81.06 73 ASP A CA 1
ATOM 559 C C . ASP A 1 73 ? 15.596 1.289 -19.849 1.00 81.06 73 ASP A C 1
ATOM 561 O O . ASP A 1 73 ? 14.669 1.789 -20.493 1.00 81.06 73 ASP A O 1
ATOM 565 N N . ALA A 1 74 ? 16.872 1.423 -20.218 1.00 81.81 74 ALA A N 1
ATOM 566 C CA . ALA A 1 74 ? 17.287 2.114 -21.437 1.00 81.81 74 ALA A CA 1
ATOM 567 C C . ALA A 1 74 ? 16.744 1.451 -22.718 1.00 81.81 74 ALA A C 1
ATOM 569 O O . ALA A 1 74 ? 16.546 2.142 -23.715 1.00 81.81 74 ALA A O 1
ATOM 570 N N . ASP A 1 75 ? 16.454 0.149 -22.665 1.00 83.00 75 ASP A N 1
ATOM 571 C CA . ASP A 1 75 ? 15.917 -0.651 -23.768 1.00 83.00 75 ASP A CA 1
ATOM 572 C C . ASP A 1 75 ? 14.375 -0.652 -23.795 1.00 83.00 75 ASP A C 1
ATOM 574 O O . ASP A 1 75 ? 13.752 -1.316 -24.625 1.00 83.00 75 ASP A O 1
ATOM 578 N N . GLY A 1 76 ? 13.732 0.099 -22.892 1.00 75.06 76 GLY A N 1
ATOM 579 C CA . GLY A 1 76 ? 12.277 0.206 -22.800 1.00 75.06 76 GLY A CA 1
ATOM 580 C C . GLY A 1 76 ? 11.608 -0.945 -22.044 1.00 75.06 76 GLY A C 1
ATOM 581 O O . GLY A 1 76 ? 10.377 -0.999 -21.985 1.00 75.06 76 GLY A O 1
ATOM 582 N N . LYS A 1 77 ? 12.374 -1.857 -21.436 1.00 79.88 77 LYS A N 1
ATOM 583 C CA . LYS A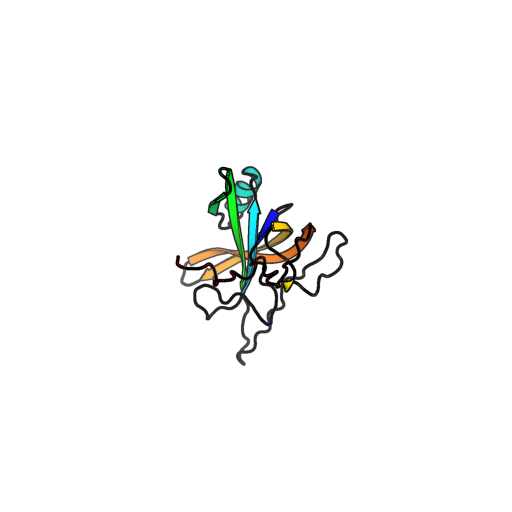 1 77 ? 11.850 -3.005 -20.693 1.00 79.88 77 LYS A CA 1
ATOM 584 C C . LYS A 1 77 ? 11.589 -2.649 -19.233 1.00 79.88 77 LYS A C 1
ATOM 586 O O . LYS A 1 77 ? 12.412 -2.059 -18.537 1.00 79.88 77 LYS A O 1
ATOM 591 N N . TYR A 1 78 ? 10.431 -3.061 -18.727 1.00 82.62 78 TYR A N 1
ATOM 592 C CA . TYR A 1 78 ? 10.067 -2.867 -17.328 1.00 82.62 78 TYR A CA 1
ATOM 593 C C . TYR A 1 78 ? 10.759 -3.888 -16.415 1.00 82.62 78 TYR A C 1
ATOM 595 O O . TYR A 1 78 ? 10.451 -5.076 -16.461 1.00 82.62 78 TYR A O 1
ATOM 603 N N . ASN A 1 79 ? 11.646 -3.413 -15.534 1.00 82.00 79 ASN A N 1
ATOM 604 C CA . ASN A 1 79 ? 12.417 -4.268 -14.610 1.00 82.00 79 ASN A CA 1
ATOM 605 C C . ASN A 1 79 ? 12.037 -4.082 -13.133 1.00 82.00 79 ASN A C 1
ATOM 607 O O . ASN A 1 79 ? 12.672 -4.630 -12.231 1.00 82.00 79 ASN A O 1
ATOM 611 N N . THR A 1 80 ? 11.013 -3.279 -12.841 1.00 90.38 80 THR A N 1
ATOM 612 C CA . THR A 1 80 ? 10.583 -3.079 -11.453 1.00 90.38 80 THR A CA 1
ATOM 613 C C . THR A 1 80 ? 9.780 -4.282 -10.973 1.00 90.38 80 THR A C 1
ATOM 615 O O . THR A 1 80 ? 8.683 -4.525 -11.461 1.00 90.38 80 THR A O 1
ATOM 618 N N . ALA A 1 81 ? 10.292 -4.997 -9.971 1.00 92.12 81 ALA A N 1
ATOM 619 C CA . ALA A 1 81 ? 9.564 -6.101 -9.350 1.00 92.12 81 ALA A CA 1
ATOM 620 C C . ALA A 1 81 ? 8.291 -5.617 -8.618 1.00 92.12 81 ALA A C 1
ATOM 622 O O . ALA A 1 81 ? 8.319 -4.535 -8.004 1.00 92.12 81 ALA A O 1
ATOM 623 N N . PRO A 1 82 ? 7.204 -6.410 -8.604 1.00 94.62 82 PRO A N 1
ATOM 624 C CA . PRO A 1 82 ? 6.014 -6.103 -7.815 1.00 94.62 82 PRO A CA 1
ATOM 625 C C . PRO A 1 82 ? 6.325 -6.053 -6.308 1.00 94.62 82 PRO A C 1
ATOM 627 O O . PRO A 1 82 ? 7.347 -6.581 -5.856 1.00 94.62 82 PRO A O 1
ATOM 630 N N . PRO A 1 83 ? 5.520 -5.340 -5.501 1.00 96.81 83 PRO A N 1
ATOM 631 C CA . PRO A 1 83 ? 5.536 -5.492 -4.048 1.00 96.81 83 PRO A CA 1
ATOM 632 C C . PRO A 1 83 ? 5.291 -6.961 -3.660 1.00 96.81 83 PRO A C 1
ATOM 634 O O . PRO A 1 83 ? 4.339 -7.542 -4.179 1.00 96.81 83 PRO A O 1
ATOM 637 N N . PRO A 1 84 ? 6.095 -7.572 -2.769 1.00 97.50 84 PRO A N 1
ATOM 638 C CA . PRO A 1 84 ? 5.755 -8.874 -2.215 1.00 97.50 84 PRO A CA 1
ATOM 639 C C . PRO A 1 84 ? 4.434 -8.797 -1.448 1.00 97.50 84 PRO A C 1
ATOM 641 O O . PRO A 1 84 ? 4.150 -7.809 -0.758 1.00 97.50 84 PRO A O 1
ATOM 644 N N . VAL A 1 85 ? 3.655 -9.866 -1.565 1.00 98.06 85 VAL A N 1
ATOM 645 C CA . VAL A 1 85 ? 2.409 -10.061 -0.832 1.00 98.06 85 VAL A CA 1
ATOM 646 C C . VAL A 1 85 ? 2.517 -11.359 -0.055 1.00 98.06 85 VAL A C 1
ATOM 648 O O . VAL A 1 85 ? 2.971 -12.367 -0.595 1.00 98.06 85 VAL A O 1
ATOM 651 N N . VAL A 1 86 ? 2.127 -11.322 1.213 1.00 98.38 86 VAL A N 1
ATOM 652 C CA . VAL A 1 86 ? 2.128 -12.491 2.091 1.00 98.38 86 VAL A CA 1
ATOM 653 C C . VAL A 1 86 ? 0.784 -12.661 2.785 1.00 98.38 86 VAL A C 1
ATOM 655 O O . VAL A 1 86 ? 0.023 -11.702 2.911 1.00 98.38 86 VAL A O 1
ATOM 658 N N . ASP A 1 87 ? 0.491 -13.868 3.245 1.00 97.75 87 ASP A N 1
ATOM 659 C CA . ASP A 1 87 ? -0.683 -14.161 4.062 1.00 97.75 87 ASP A CA 1
ATOM 660 C C . ASP A 1 87 ? -0.442 -13.887 5.565 1.00 97.75 87 ASP A C 1
ATOM 662 O O . ASP A 1 87 ? 0.606 -13.387 5.996 1.00 97.75 87 ASP A O 1
ATOM 666 N N . LYS A 1 88 ? -1.426 -14.239 6.398 1.00 96.25 88 LYS A N 1
ATOM 667 C CA . LYS A 1 88 ? -1.360 -14.139 7.867 1.00 96.25 88 LYS A CA 1
ATOM 668 C C . LYS A 1 88 ? -0.198 -14.920 8.501 1.00 96.25 88 LYS A C 1
ATOM 670 O O . LYS A 1 88 ? 0.262 -14.543 9.575 1.00 96.25 88 LYS A O 1
ATOM 675 N N . SER A 1 89 ? 0.285 -15.966 7.838 1.00 96.56 89 SER A N 1
ATOM 676 C CA . SER A 1 89 ? 1.403 -16.823 8.247 1.00 96.56 89 SER A CA 1
ATOM 677 C C . SER A 1 89 ? 2.721 -16.429 7.567 1.00 96.56 89 SER A C 1
ATOM 679 O O . SER A 1 89 ? 3.700 -17.176 7.630 1.00 96.56 89 SER A O 1
ATOM 681 N N . LEU A 1 90 ? 2.755 -15.250 6.932 1.00 96.31 90 LEU A N 1
ATOM 682 C CA . LEU A 1 90 ? 3.885 -14.714 6.176 1.00 96.31 90 LEU A CA 1
ATOM 683 C C . LEU A 1 90 ? 4.308 -15.596 4.989 1.00 96.31 90 LEU A C 1
ATOM 685 O O . LEU A 1 90 ? 5.432 -15.470 4.500 1.00 96.31 90 LEU A O 1
ATOM 689 N N . GLN A 1 91 ? 3.419 -16.467 4.508 1.00 97.81 91 GLN A N 1
ATOM 690 C CA . GLN A 1 91 ? 3.660 -17.253 3.304 1.00 97.81 91 GLN A CA 1
ATOM 691 C C . GLN A 1 91 ? 3.378 -16.405 2.060 1.00 97.81 91 GLN A C 1
ATOM 693 O O . GLN A 1 91 ? 2.421 -15.627 2.064 1.00 97.81 91 GLN A O 1
ATOM 698 N N . PRO A 1 92 ? 4.187 -16.5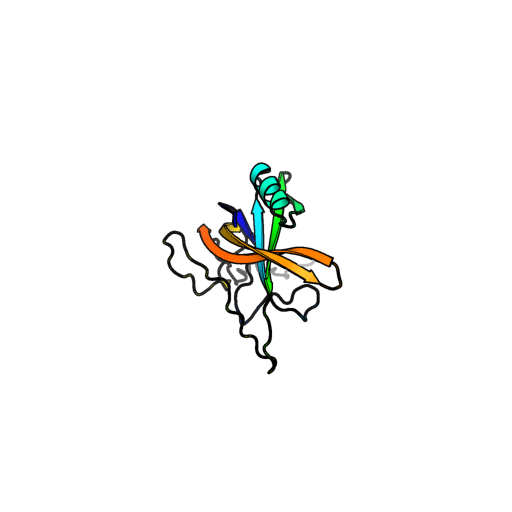17 0.992 1.00 97.50 92 PRO A N 1
ATOM 699 C CA . PRO A 1 92 ? 3.979 -15.738 -0.224 1.00 97.50 92 PRO A CA 1
ATOM 700 C C . PRO A 1 92 ? 2.624 -16.019 -0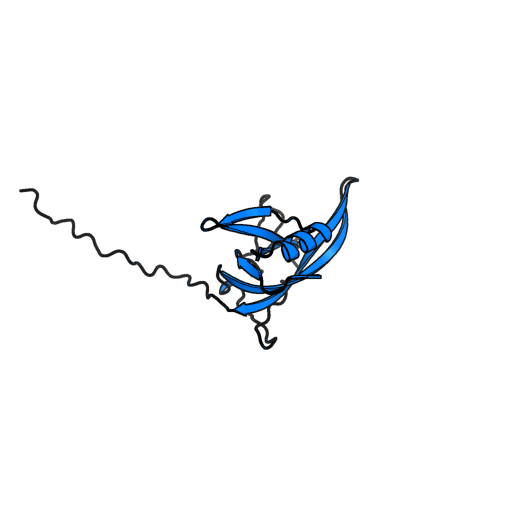.885 1.00 97.50 92 PRO A C 1
ATOM 702 O O . PRO A 1 92 ? 2.289 -17.170 -1.160 1.00 97.50 92 PRO A O 1
ATOM 705 N N . ILE A 1 93 ? 1.893 -14.959 -1.232 1.00 95.44 93 ILE A N 1
ATOM 706 C CA . ILE A 1 93 ? 0.729 -15.024 -2.123 1.00 95.44 93 ILE A CA 1
ATOM 707 C C . ILE A 1 93 ? 1.217 -14.705 -3.536 1.00 95.44 93 ILE A C 1
ATOM 709 O O . ILE A 1 93 ? 1.644 -13.584 -3.819 1.00 95.44 93 ILE A O 1
ATOM 713 N N . LEU A 1 94 ? 1.183 -15.705 -4.419 1.00 93.12 94 LEU A N 1
ATOM 714 C CA . LEU A 1 94 ? 1.693 -15.580 -5.790 1.00 93.12 94 LEU A CA 1
ATOM 715 C C . LEU A 1 94 ? 0.647 -15.009 -6.750 1.00 93.12 94 LEU A C 1
ATOM 717 O O . LEU A 1 94 ? 0.978 -14.191 -7.608 1.00 93.12 94 LEU A O 1
ATOM 721 N N . ASP A 1 95 ? -0.614 -15.409 -6.585 1.00 92.06 95 ASP A N 1
ATOM 722 C CA . ASP A 1 95 ? -1.724 -14.836 -7.336 1.00 92.06 95 ASP A CA 1
ATOM 723 C C . ASP A 1 95 ? -2.320 -13.649 -6.580 1.00 92.06 95 ASP A C 1
ATOM 725 O O . ASP A 1 95 ? -3.215 -13.785 -5.752 1.00 92.06 95 ASP A O 1
ATOM 729 N N . THR A 1 96 ? -1.798 -12.463 -6.876 1.00 93.06 96 THR A N 1
ATOM 730 C CA . THR A 1 96 ? -2.289 -11.208 -6.287 1.00 93.06 96 THR A CA 1
ATOM 731 C C . THR A 1 96 ? -3.554 -10.679 -6.964 1.00 93.06 96 THR A C 1
ATOM 733 O O . THR A 1 96 ? -4.164 -9.742 -6.449 1.00 93.06 96 THR A O 1
ATOM 736 N N . SER A 1 97 ? -3.957 -11.256 -8.103 1.00 91.25 97 SER A N 1
ATOM 737 C CA . SER A 1 97 ? -5.145 -10.830 -8.854 1.00 91.25 97 SER A CA 1
ATOM 738 C C . SER A 1 97 ? -6.450 -11.320 -8.223 1.00 91.25 97 SER A C 1
ATOM 740 O O . SER A 1 97 ? -7.491 -10.691 -8.404 1.00 91.25 97 SER A O 1
ATOM 742 N N . SER A 1 98 ? -6.368 -12.374 -7.408 1.00 91.31 98 SER A N 1
ATOM 743 C CA . SER A 1 98 ? -7.466 -12.892 -6.590 1.00 91.31 98 SER A CA 1
ATOM 744 C C . SER A 1 98 ? -7.811 -12.007 -5.387 1.00 91.31 98 SER A C 1
ATOM 746 O O . SER A 1 98 ? -8.817 -12.247 -4.730 1.00 91.31 98 SER A O 1
ATOM 748 N N . ILE A 1 99 ? -7.022 -10.974 -5.069 1.00 95.06 99 ILE A N 1
ATOM 749 C CA . ILE A 1 99 ? -7.274 -10.114 -3.904 1.00 95.06 99 ILE A CA 1
ATOM 750 C C . ILE A 1 99 ? -8.381 -9.112 -4.243 1.00 95.06 99 ILE A C 1
ATOM 752 O O . ILE A 1 99 ? -8.154 -8.084 -4.887 1.00 95.06 99 ILE A O 1
ATOM 756 N N . GLY A 1 100 ? -9.594 -9.415 -3.792 1.00 93.94 100 GLY A N 1
ATOM 757 C CA . GLY A 1 100 ? -10.790 -8.619 -4.012 1.00 93.94 100 GLY A CA 1
ATOM 758 C C . GLY A 1 100 ? -10.892 -7.395 -3.108 1.00 93.94 100 GLY A C 1
ATOM 759 O O . GLY A 1 100 ? -10.237 -7.270 -2.066 1.00 93.94 100 GLY A O 1
ATOM 760 N N . ASN A 1 101 ? -11.759 -6.472 -3.525 1.00 94.69 101 ASN A N 1
ATOM 761 C CA . ASN A 1 101 ? -12.108 -5.293 -2.740 1.00 94.69 101 ASN A CA 1
ATOM 762 C C . ASN A 1 101 ? -12.769 -5.712 -1.420 1.00 94.69 101 ASN A C 1
ATOM 764 O O . ASN A 1 101 ? -13.658 -6.557 -1.415 1.00 94.69 101 ASN A O 1
ATOM 768 N N . GLY A 1 102 ? -12.360 -5.080 -0.321 1.00 93.94 102 GLY A N 1
ATOM 769 C CA . GLY A 1 102 ? -12.842 -5.404 1.024 1.00 93.94 102 GLY A CA 1
ATOM 770 C C . GLY A 1 102 ? -11.947 -6.385 1.781 1.00 93.94 102 GLY A C 1
ATOM 771 O O . GLY A 1 102 ? -12.129 -6.541 2.983 1.00 93.94 102 GLY A O 1
ATOM 772 N N . SER A 1 103 ? -10.941 -6.979 1.125 1.00 97.62 103 SER A N 1
ATOM 773 C CA . SER A 1 103 ? -9.873 -7.701 1.829 1.00 97.62 103 SER A CA 1
ATOM 774 C C . SER A 1 103 ? -9.213 -6.792 2.870 1.00 97.62 103 SER A C 1
ATOM 776 O O . SER A 1 103 ? -9.026 -5.601 2.613 1.00 97.62 103 SER A O 1
ATOM 778 N N . LYS A 1 104 ? -8.804 -7.333 4.017 1.00 98.06 104 LYS A N 1
ATOM 779 C CA . LYS A 1 104 ? -8.094 -6.582 5.064 1.00 98.06 104 LYS A CA 1
ATOM 780 C C . LYS A 1 104 ? -6.638 -6.997 5.150 1.00 98.06 104 LYS A C 1
ATOM 782 O O . LYS A 1 104 ? -6.276 -8.147 4.886 1.00 98.06 104 LYS A O 1
ATOM 787 N N . GLY A 1 105 ? -5.791 -6.061 5.555 1.00 97.88 105 GLY A N 1
ATOM 788 C CA . GLY A 1 105 ? -4.377 -6.353 5.696 1.00 97.88 105 GLY A CA 1
ATOM 789 C C . GLY A 1 105 ? -3.543 -5.247 6.310 1.00 97.88 105 GLY A C 1
ATOM 790 O O . GLY A 1 105 ? -4.042 -4.204 6.731 1.00 97.88 105 GLY A O 1
ATOM 791 N N . ASN A 1 106 ? -2.237 -5.487 6.320 1.00 98.38 106 ASN A N 1
ATOM 792 C CA . ASN A 1 106 ? -1.228 -4.510 6.693 1.00 98.38 106 ASN A CA 1
ATOM 793 C C . ASN A 1 106 ? -0.455 -4.087 5.444 1.00 98.38 106 ASN A C 1
ATOM 795 O O . ASN A 1 106 ? -0.075 -4.925 4.624 1.00 98.38 106 ASN A O 1
ATOM 799 N N . VAL A 1 107 ? -0.187 -2.790 5.296 1.00 98.38 107 VAL A N 1
ATOM 800 C CA . VAL A 1 107 ? 0.537 -2.257 4.135 1.00 98.38 107 VAL A CA 1
ATOM 801 C C . VAL A 1 107 ? 1.793 -1.535 4.574 1.00 98.38 107 VAL A C 1
ATOM 803 O O . VAL A 1 107 ? 1.760 -0.603 5.379 1.00 98.38 107 VAL A O 1
ATOM 806 N N . GLN A 1 108 ? 2.926 -1.944 4.015 1.00 98.25 108 GLN A N 1
ATOM 807 C CA . GLN A 1 108 ? 4.204 -1.304 4.267 1.00 98.25 108 GLN A CA 1
ATOM 808 C C . GLN A 1 108 ? 4.494 -0.261 3.188 1.00 98.25 108 GLN A C 1
ATOM 810 O O . GLN A 1 108 ? 4.421 -0.533 1.987 1.00 98.25 108 GLN A O 1
ATOM 815 N N . VAL A 1 109 ? 4.894 0.933 3.619 1.00 97.69 109 VAL A N 1
ATOM 816 C CA . VAL A 1 109 ? 5.331 2.022 2.739 1.00 97.69 109 VAL A CA 1
ATOM 817 C C . VAL A 1 109 ? 6.686 2.566 3.169 1.00 97.69 109 VAL A C 1
ATOM 819 O O . VAL A 1 109 ? 7.048 2.536 4.352 1.00 97.69 109 VAL A O 1
ATOM 822 N N . LYS A 1 110 ? 7.426 3.128 2.216 1.00 95.56 110 LYS A N 1
ATOM 823 C CA . LYS A 1 110 ? 8.598 3.966 2.490 1.00 95.56 110 LYS A CA 1
ATOM 824 C C . LYS A 1 110 ? 8.389 5.381 1.996 1.00 95.56 110 LYS A C 1
ATOM 826 O O . LYS A 1 110 ? 7.707 5.611 1.001 1.00 95.56 110 LYS A O 1
ATOM 831 N N . PHE A 1 111 ? 9.062 6.296 2.667 1.00 93.69 111 PHE A N 1
ATOM 832 C CA . PHE A 1 111 ? 9.135 7.687 2.274 1.00 93.69 111 PHE A CA 1
ATOM 833 C C . PHE A 1 111 ? 10.445 7.923 1.539 1.00 93.69 111 PHE A C 1
ATOM 835 O O . PHE A 1 111 ? 11.497 7.442 1.962 1.00 93.69 111 PHE A O 1
ATOM 842 N N . LYS A 1 112 ? 10.375 8.626 0.415 1.00 89.25 112 LYS A N 1
ATOM 843 C CA . LYS A 1 112 ? 11.551 9.034 -0.347 1.00 89.25 112 LYS A CA 1
ATOM 844 C C . LYS A 1 112 ? 11.480 10.530 -0.618 1.00 89.25 112 LYS A C 1
ATOM 846 O O . LYS A 1 112 ? 10.478 10.959 -1.203 1.00 89.25 112 LYS A O 1
ATOM 851 N N . PRO A 1 113 ? 12.506 11.311 -0.239 1.00 87.19 113 PRO A N 1
ATOM 852 C CA . PRO A 1 113 ? 12.594 12.684 -0.698 1.00 87.19 113 PRO A CA 1
ATOM 853 C C . PRO A 1 113 ? 12.651 12.679 -2.226 1.00 87.19 113 PRO A C 1
ATOM 855 O O . PRO A 1 113 ? 13.267 11.801 -2.834 1.00 87.19 113 PRO A O 1
ATOM 858 N N . TYR A 1 114 ? 11.973 13.632 -2.844 1.00 84.31 114 TYR A N 1
ATOM 859 C CA . TYR A 1 114 ? 12.064 13.865 -4.272 1.00 84.31 114 TYR A CA 1
ATOM 860 C C . TYR A 1 114 ? 12.303 15.344 -4.526 1.00 84.31 114 TYR A C 1
ATOM 862 O O . TYR A 1 114 ? 11.815 16.207 -3.794 1.00 84.31 114 TYR A O 1
ATOM 870 N N . GLU A 1 115 ? 13.035 15.605 -5.595 1.00 84.31 115 GLU A N 1
ATOM 871 C CA . GLU A 1 115 ? 13.162 16.912 -6.205 1.00 84.31 115 GLU A CA 1
ATOM 872 C C . GLU A 1 115 ? 12.778 16.744 -7.670 1.00 84.31 115 GLU A C 1
ATOM 874 O O . GLU A 1 115 ? 13.380 15.954 -8.397 1.00 84.31 115 GLU A O 1
ATOM 879 N N . TYR A 1 116 ? 11.708 17.410 -8.086 1.00 80.81 116 TYR A N 1
ATOM 880 C CA . TYR A 1 116 ? 11.223 17.343 -9.457 1.00 80.81 116 TYR A CA 1
ATOM 881 C C . TYR A 1 116 ? 10.783 18.729 -9.904 1.00 80.81 116 TYR A C 1
ATOM 883 O O . TYR A 1 116 ? 9.904 19.329 -9.287 1.00 80.81 116 TYR A O 1
ATOM 891 N N . MET A 1 117 ? 11.410 19.241 -10.967 1.00 82.56 117 MET A N 1
ATOM 892 C CA . MET A 1 117 ? 11.148 20.583 -11.505 1.00 82.56 117 MET A CA 1
ATOM 893 C C . MET A 1 117 ? 11.196 21.682 -10.423 1.00 82.56 117 MET A C 1
ATOM 895 O O . MET A 1 117 ? 10.299 22.514 -10.325 1.00 82.56 117 MET A O 1
ATOM 899 N N . GLY A 1 118 ? 12.204 21.634 -9.544 1.00 84.50 118 GLY A N 1
ATOM 900 C CA . GLY A 1 118 ? 12.371 22.588 -8.438 1.00 84.50 118 GLY A CA 1
ATOM 901 C C . GLY A 1 118 ? 11.395 22.409 -7.266 1.00 84.50 118 GLY A C 1
ATOM 902 O O . GLY A 1 118 ? 11.546 23.075 -6.244 1.00 84.50 118 GLY A O 1
ATOM 903 N N . LYS A 1 119 ? 10.419 21.492 -7.355 1.00 83.50 119 LYS A N 1
ATOM 904 C CA . LYS A 1 119 ? 9.562 21.118 -6.224 1.00 83.50 119 LYS A CA 1
ATOM 905 C C . LYS A 1 119 ? 10.239 20.028 -5.409 1.00 83.50 119 LYS A C 1
ATOM 907 O O . LYS A 1 119 ? 10.518 18.946 -5.925 1.00 83.50 119 LYS A O 1
ATOM 912 N N . LYS A 1 120 ? 10.463 20.318 -4.129 1.00 86.44 120 LYS A N 1
ATOM 913 C CA . LYS A 1 120 ? 10.957 19.361 -3.139 1.00 86.44 120 LYS A CA 1
ATOM 914 C C . LYS A 1 120 ? 9.794 18.846 -2.309 1.00 86.44 120 LYS A C 1
ATOM 916 O O . LYS A 1 120 ? 8.903 19.608 -1.940 1.00 86.44 120 LYS A O 1
ATOM 921 N N . GLY A 1 121 ? 9.803 17.560 -2.006 1.00 83.19 121 GLY A N 1
ATOM 922 C CA . GLY A 1 121 ? 8.798 16.968 -1.137 1.00 83.19 121 GLY A CA 1
ATOM 923 C C . GLY A 1 121 ? 9.154 15.554 -0.727 1.00 83.19 121 GLY A C 1
ATOM 924 O O . GLY A 1 121 ? 10.206 15.022 -1.079 1.00 83.19 121 GLY A O 1
ATOM 925 N N . ILE A 1 122 ? 8.248 14.930 0.014 1.00 85.94 122 ILE A N 1
ATOM 926 C CA . ILE A 1 122 ? 8.348 13.527 0.397 1.00 85.94 122 ILE A CA 1
ATOM 927 C C . ILE A 1 122 ? 7.320 12.755 -0.421 1.00 85.94 122 ILE A C 1
ATOM 929 O O . ILE A 1 122 ? 6.133 13.069 -0.417 1.00 85.94 122 ILE A O 1
ATOM 933 N N . SER A 1 123 ? 7.789 11.756 -1.160 1.00 88.25 123 SER A N 1
ATOM 934 C CA . SER A 1 123 ? 6.942 10.812 -1.879 1.00 88.25 123 SER A CA 1
ATOM 935 C C . SER A 1 123 ? 6.743 9.553 -1.043 1.00 88.25 123 SER A C 1
ATOM 937 O O . SER A 1 123 ? 7.646 9.123 -0.325 1.00 88.25 123 SER A O 1
ATOM 939 N N . THR A 1 124 ? 5.563 8.949 -1.153 1.00 93.88 124 THR A N 1
ATOM 940 C CA . THR A 1 124 ? 5.252 7.661 -0.527 1.00 93.88 124 THR A CA 1
ATOM 941 C C . THR A 1 124 ? 5.344 6.565 -1.583 1.00 93.88 124 THR A C 1
ATOM 943 O O . THR A 1 124 ? 4.721 6.674 -2.638 1.00 93.88 124 THR A O 1
ATOM 946 N N . GLN A 1 125 ? 6.107 5.509 -1.305 1.00 94.81 125 GLN A N 1
ATOM 947 C CA . GLN A 1 125 ? 6.249 4.342 -2.171 1.00 94.81 125 GLN A CA 1
ATOM 948 C C . GLN A 1 125 ? 5.734 3.086 -1.460 1.00 94.81 125 GLN A C 1
ATOM 950 O O . GLN A 1 125 ? 6.189 2.762 -0.361 1.00 94.81 125 GLN A O 1
ATOM 955 N N . LEU A 1 126 ? 4.836 2.356 -2.123 1.00 97.38 126 LEU A N 1
ATOM 956 C CA . LEU A 1 126 ? 4.350 1.041 -1.705 1.00 97.38 126 LEU A CA 1
ATOM 957 C C . LEU A 1 126 ? 5.499 0.023 -1.690 1.00 97.38 126 LEU A C 1
ATOM 959 O O . LEU A 1 126 ? 6.277 -0.055 -2.649 1.00 97.38 126 LEU A O 1
ATOM 963 N N . LEU A 1 127 ? 5.617 -0.737 -0.600 1.00 97.44 127 LEU A N 1
ATOM 964 C CA . LEU A 1 127 ? 6.668 -1.736 -0.421 1.00 97.44 127 LEU A CA 1
ATOM 965 C C . LEU A 1 127 ? 6.158 -3.166 -0.401 1.00 97.44 127 LEU A C 1
ATOM 967 O O . LEU A 1 127 ? 6.701 -3.959 -1.159 1.00 97.44 127 LEU A O 1
ATOM 971 N N . ALA A 1 128 ? 5.181 -3.479 0.445 1.00 98.19 128 ALA A N 1
ATOM 972 C CA . ALA A 1 128 ? 4.702 -4.841 0.664 1.00 98.19 128 ALA A CA 1
ATOM 973 C C . ALA A 1 128 ? 3.287 -4.834 1.248 1.00 98.19 128 ALA A C 1
ATOM 975 O O . ALA A 1 128 ? 2.872 -3.833 1.846 1.00 98.19 128 ALA A O 1
ATOM 976 N N . LEU A 1 129 ? 2.571 -5.944 1.083 1.00 98.44 129 LEU A N 1
ATOM 977 C CA . LEU A 1 129 ? 1.258 -6.172 1.683 1.00 98.44 129 LEU A CA 1
ATOM 978 C C . LEU A 1 129 ? 1.270 -7.484 2.475 1.00 98.44 129 LEU A C 1
ATOM 980 O O . LEU A 1 129 ? 1.853 -8.474 2.040 1.00 98.44 129 LEU A O 1
ATOM 984 N N . GLN A 1 130 ? 0.584 -7.495 3.610 1.00 98.50 130 GLN A N 1
ATOM 985 C CA . GLN A 1 130 ? 0.197 -8.706 4.324 1.00 98.50 130 GLN A CA 1
ATOM 986 C C . GLN A 1 130 ? -1.326 -8.785 4.324 1.00 98.50 130 GLN A C 1
ATOM 988 O O . GLN A 1 130 ? -1.971 -7.860 4.811 1.00 98.50 130 GLN A O 1
ATOM 993 N N . ILE A 1 131 ? -1.895 -9.870 3.814 1.00 98.12 131 ILE A N 1
ATOM 994 C CA . ILE A 1 131 ? -3.340 -10.097 3.789 1.00 98.12 131 ILE A CA 1
ATOM 995 C C . ILE A 1 131 ? -3.735 -10.873 5.043 1.00 98.12 131 ILE A C 1
ATOM 997 O O . ILE A 1 131 ? -3.266 -11.988 5.273 1.00 98.12 131 ILE A O 1
ATOM 1001 N N . THR A 1 132 ? -4.569 -10.259 5.878 1.00 97.75 132 THR A N 1
ATOM 1002 C CA . THR A 1 132 ? -5.065 -10.858 7.126 1.00 97.75 132 THR A CA 1
ATOM 1003 C C . THR A 1 132 ? -6.451 -11.458 6.955 1.00 97.75 132 THR A C 1
ATOM 1005 O O . THR A 1 132 ? -6.766 -12.440 7.622 1.00 97.75 132 THR A O 1
ATOM 1008 N N . ASP A 1 133 ? -7.250 -10.883 6.057 1.00 97.19 133 ASP A N 1
ATOM 1009 C CA . ASP A 1 133 ? -8.576 -11.365 5.681 1.00 97.19 133 ASP A CA 1
ATOM 1010 C C . ASP A 1 133 ? -8.728 -11.233 4.162 1.00 97.19 133 ASP A C 1
ATOM 1012 O O . ASP A 1 133 ? -8.630 -10.126 3.624 1.00 97.19 133 ASP A O 1
ATOM 1016 N N . LEU A 1 134 ? -8.871 -12.360 3.466 1.00 95.75 134 LEU A N 1
ATOM 1017 C CA . LEU A 1 134 ? -8.930 -12.403 2.008 1.00 95.75 134 LEU A CA 1
ATOM 1018 C C . LEU A 1 134 ? -10.388 -12.486 1.566 1.00 95.75 134 LEU A C 1
ATOM 1020 O O . LEU A 1 134 ? -11.062 -13.483 1.808 1.00 95.75 134 LEU A O 1
ATOM 1024 N N . VAL A 1 135 ? -10.838 -11.461 0.850 1.00 94.56 135 VAL A N 1
ATOM 1025 C CA . VAL A 1 135 ? -12.055 -11.525 0.045 1.00 94.56 135 VAL A CA 1
ATOM 1026 C C . VAL A 1 135 ? -11.617 -11.869 -1.368 1.00 94.56 135 VAL A C 1
ATOM 1028 O O . VAL A 1 135 ? -11.000 -11.040 -2.034 1.00 94.56 135 VAL A O 1
ATOM 1031 N N . GLU A 1 136 ? -11.886 -13.090 -1.822 1.00 90.75 136 GLU A N 1
ATOM 1032 C CA . GLU A 1 136 ? -11.492 -13.500 -3.168 1.00 90.75 136 GLU A CA 1
ATOM 1033 C C . GLU A 1 136 ? -12.264 -12.717 -4.234 1.00 90.75 136 GLU A C 1
ATOM 1035 O O . GLU A 1 136 ? -13.492 -12.599 -4.205 1.00 90.75 136 GLU A O 1
ATOM 1040 N N . TYR A 1 137 ? -11.531 -12.180 -5.204 1.00 80.44 137 TYR A N 1
ATOM 1041 C CA . TYR A 1 137 ? -12.104 -11.599 -6.401 1.00 80.44 137 TYR A CA 1
ATOM 1042 C C . TYR A 1 137 ? -12.654 -12.723 -7.276 1.00 80.44 137 TYR A C 1
ATOM 1044 O O . TYR A 1 137 ? -11.914 -13.403 -7.986 1.00 80.44 137 TYR A O 1
ATOM 1052 N N . GLN A 1 138 ? -13.969 -12.913 -7.240 1.00 70.38 138 GLN A N 1
ATOM 1053 C CA . GLN A 1 138 ? -14.635 -13.829 -8.153 1.00 70.38 138 GLN A CA 1
ATOM 1054 C C . GLN A 1 138 ? -14.830 -13.136 -9.501 1.00 70.38 138 GLN A C 1
ATOM 1056 O O . GLN A 1 138 ? -15.741 -12.330 -9.685 1.00 70.38 138 GLN A O 1
ATOM 1061 N N . SER A 1 139 ? -13.950 -13.441 -10.455 1.00 59.78 139 SER A N 1
ATOM 1062 C CA . SER A 1 139 ? -14.202 -13.138 -11.862 1.00 59.78 139 SER A CA 1
ATOM 1063 C C . SER A 1 139 ? -15.148 -14.204 -12.401 1.00 59.78 139 SER A C 1
ATOM 1065 O O . SER A 1 139 ? -14.735 -15.261 -12.870 1.00 59.78 139 SER A O 1
ATOM 1067 N N . GLY A 1 140 ? -16.439 -13.965 -12.235 1.00 53.25 140 GLY A N 1
ATOM 1068 C CA . GLY A 1 140 ? -17.469 -14.848 -12.741 1.00 53.25 140 GLY A CA 1
ATOM 1069 C C . GLY A 1 140 ? -18.813 -14.181 -12.582 1.00 53.25 140 GLY A C 1
ATOM 1070 O O . GLY A 1 140 ? -19.291 -14.022 -11.461 1.00 53.25 140 GLY A O 1
ATOM 1071 N N . ASP A 1 141 ? -19.423 -13.803 -13.702 1.00 51.72 141 ASP A N 1
ATOM 1072 C CA . ASP A 1 141 ? -20.856 -13.569 -13.739 1.00 51.72 141 ASP A CA 1
ATOM 1073 C C . ASP A 1 141 ? -21.531 -14.878 -13.325 1.00 51.72 141 ASP A C 1
ATOM 1075 O O . ASP A 1 141 ? -21.749 -15.782 -14.135 1.00 51.72 141 ASP A O 1
ATOM 1079 N N . LYS A 1 142 ? -21.890 -14.999 -12.046 1.00 54.09 142 LYS A N 1
ATOM 1080 C CA . LYS A 1 142 ? -23.099 -15.743 -11.737 1.00 54.09 142 LYS A CA 1
ATOM 1081 C C . LYS A 1 142 ? -24.207 -14.911 -12.363 1.00 54.09 142 LYS A C 1
ATOM 1083 O O . LYS A 1 142 ? -24.581 -13.865 -11.843 1.00 54.09 142 LYS A O 1
ATOM 1088 N N . LEU A 1 143 ? -24.628 -15.313 -13.557 1.00 64.06 143 LEU A N 1
ATOM 1089 C CA . LEU A 1 143 ? -25.789 -14.732 -14.206 1.00 64.06 143 LEU A CA 1
ATOM 1090 C C . LEU A 1 143 ? -26.987 -15.025 -13.293 1.00 64.06 143 LEU A C 1
ATOM 1092 O O . LEU A 1 143 ? -27.544 -16.115 -13.320 1.00 64.06 143 LEU A O 1
ATOM 1096 N N . GLU A 1 144 ? -27.343 -14.062 -12.446 1.00 64.69 144 GLU A N 1
ATOM 1097 C CA . GLU A 1 144 ? -28.537 -14.099 -11.586 1.00 64.69 144 GLU A CA 1
ATOM 1098 C C . GLU A 1 144 ? -29.813 -13.761 -12.385 1.00 64.69 144 GLU A C 1
ATOM 1100 O O . GLU A 1 144 ? -30.919 -13.729 -11.848 1.00 64.69 144 GLU A O 1
ATOM 1105 N N . PHE A 1 145 ? -29.678 -13.484 -13.686 1.00 72.06 145 PHE A N 1
ATOM 1106 C CA . PHE A 1 145 ? -30.811 -13.247 -14.567 1.00 72.06 145 PHE A CA 1
ATOM 1107 C C . PHE A 1 145 ? -31.527 -14.569 -14.863 1.00 72.06 145 PHE A C 1
ATOM 1109 O O . PHE A 1 145 ? -30.956 -15.478 -15.464 1.00 72.06 145 PHE A O 1
ATOM 1116 N N . ALA A 1 146 ? -32.804 -14.659 -14.491 1.00 71.69 146 ALA A N 1
ATOM 1117 C CA . ALA A 1 146 ? -33.709 -15.640 -15.076 1.00 71.69 146 ALA A CA 1
ATOM 1118 C C . ALA A 1 146 ? -34.060 -15.217 -16.514 1.00 71.69 146 ALA A C 1
ATOM 1120 O O . ALA A 1 146 ? -34.186 -14.023 -16.797 1.00 71.69 146 ALA A O 1
ATOM 1121 N N . ALA A 1 147 ? -34.235 -16.186 -17.418 1.00 71.19 147 ALA A N 1
ATOM 1122 C CA . ALA A 1 147 ? -34.761 -15.915 -18.752 1.00 71.19 147 ALA A CA 1
ATOM 1123 C C . ALA A 1 147 ? -36.138 -15.239 -18.628 1.00 71.19 147 ALA A C 1
ATOM 1125 O O . ALA A 1 147 ? -37.038 -15.776 -17.980 1.00 71.19 147 ALA A O 1
ATOM 1126 N N . ILE A 1 148 ? -36.296 -14.053 -19.221 1.00 72.50 148 ILE A N 1
ATOM 1127 C CA . ILE A 1 148 ? -37.612 -13.432 -19.372 1.00 72.50 148 ILE A CA 1
ATOM 1128 C C . ILE A 1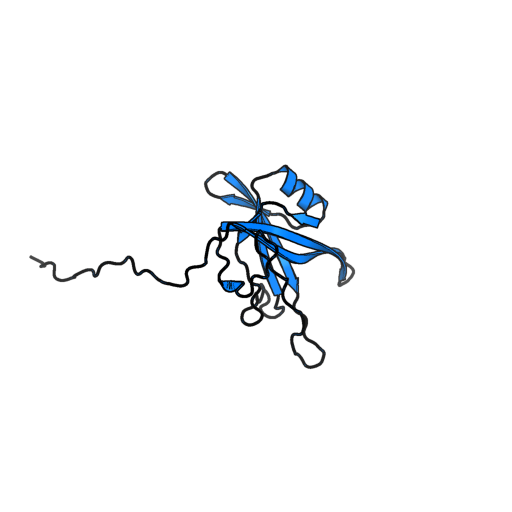 148 ? -38.255 -14.105 -20.579 1.00 72.50 148 ILE A C 1
ATOM 1130 O O . ILE A 1 148 ? -37.876 -13.825 -21.712 1.00 72.50 148 ILE A O 1
ATOM 1134 N N . ASP A 1 149 ? -39.188 -15.017 -20.325 1.00 65.31 149 ASP A N 1
ATOM 1135 C CA . ASP A 1 149 ? -40.023 -15.583 -21.379 1.00 65.31 149 ASP A CA 1
ATOM 1136 C C . ASP A 1 149 ? -41.015 -14.501 -21.835 1.00 65.31 149 ASP A C 1
ATOM 1138 O O . ASP A 1 149 ? -41.912 -14.098 -21.087 1.00 65.31 149 ASP A O 1
ATOM 1142 N N . THR A 1 150 ? -40.767 -13.925 -23.012 1.00 59.41 150 THR A N 1
ATOM 1143 C CA . THR A 1 150 ? -41.564 -12.828 -23.586 1.00 59.41 150 THR A CA 1
ATOM 1144 C C . THR A 1 150 ? -42.880 -13.282 -24.216 1.00 59.41 150 THR A C 1
ATOM 1146 O O . THR A 1 150 ? -43.630 -12.428 -24.683 1.00 59.41 150 THR A O 1
ATOM 1149 N N . ASP A 1 151 ? -43.229 -14.566 -24.161 1.00 57.31 151 ASP A N 1
ATOM 1150 C CA . ASP A 1 151 ? -44.530 -15.067 -24.620 1.00 57.31 151 ASP A CA 1
ATOM 1151 C C . ASP A 1 151 ? -45.597 -14.989 -23.514 1.00 57.31 151 ASP A C 1
ATOM 1153 O O . ASP A 1 151 ? -46.206 -15.979 -23.109 1.00 57.31 151 ASP A O 1
ATOM 1157 N N . LYS A 1 152 ? -45.848 -13.776 -23.006 1.00 49.25 152 LYS A N 1
ATOM 1158 C CA . LYS A 1 152 ? -47.125 -13.472 -22.349 1.00 49.25 152 LYS A CA 1
ATOM 1159 C C . LYS A 1 152 ? -48.012 -12.728 -23.328 1.00 49.25 152 LYS A C 1
ATOM 1161 O O . LYS A 1 152 ? -47.836 -11.531 -23.539 1.00 49.25 152 LYS A O 1
ATOM 1166 N N . ASP A 1 153 ? -48.935 -13.504 -23.891 1.00 51.22 153 ASP A N 1
ATOM 1167 C CA . ASP A 1 153 ? -50.152 -13.115 -24.595 1.00 51.22 153 ASP A CA 1
ATOM 1168 C C . ASP A 1 153 ? -50.512 -11.634 -24.445 1.00 51.22 153 ASP A C 1
ATOM 1170 O O . ASP A 1 153 ? -50.968 -11.170 -23.394 1.00 51.22 153 ASP A O 1
ATOM 1174 N N . VAL A 1 154 ? -50.360 -10.905 -25.550 1.00 46.53 154 VAL A N 1
ATOM 1175 C CA . VAL A 1 154 ? -51.173 -9.720 -25.799 1.00 46.53 154 VAL A CA 1
ATOM 1176 C C . VAL A 1 154 ? -52.579 -10.243 -26.098 1.00 46.53 154 VAL A C 1
ATOM 1178 O O . VAL A 1 154 ? -52.837 -10.725 -27.200 1.00 46.53 154 VAL A O 1
ATOM 1181 N N . ILE A 1 155 ? -53.440 -10.217 -25.077 1.00 47.47 155 ILE A N 1
ATOM 1182 C CA . ILE A 1 155 ? -54.901 -10.349 -25.215 1.00 47.47 155 ILE A CA 1
ATOM 1183 C C . ILE A 1 155 ? -55.434 -9.180 -26.047 1.00 47.47 155 ILE A C 1
ATOM 1185 O O . ILE A 1 155 ? -54.988 -8.035 -25.792 1.00 47.47 155 ILE A O 1
#